Protein AF-A0A2T2WDG1-F1 (afdb_monomer)

Nearest PDB structures (foldseek):
  7n1l-assembly8_N  TM=6.136E-01  e=1.681E+00  Brucella abortus 2308
  7n1l-assembly8_O  TM=4.647E-01  e=1.210E+00  Brucella abortus 2308
  4whn-assembly2_D  TM=4.951E-01  e=1.796E+00  Actinobacillus pleuropneumoniae
  6cj0-assembly1_B  TM=4.837E-01  e=5.871E+00  Pseudomonas aeruginosa

Mean predicted aligned error: 9.39 Å

Structure (mmCIF, N/CA/C/O backbone):
data_AF-A0A2T2WDG1-F1
#
_entry.id   AF-A0A2T2WDG1-F1
#
loop_
_atom_site.group_PDB
_atom_site.id
_atom_site.type_symbol
_atom_site.label_atom_id
_atom_site.label_alt_id
_atom_site.label_comp_id
_atom_site.label_asym_id
_atom_site.label_entity_id
_atom_site.label_seq_id
_atom_site.pdbx_PDB_ins_code
_atom_site.Cartn_x
_atom_site.Cartn_y
_atom_site.Cartn_z
_atom_site.occupancy
_atom_site.B_iso_or_equiv
_atom_site.auth_seq_id
_atom_site.auth_comp_id
_atom_site.auth_asym_id
_atom_site.auth_atom_id
_atom_site.pdbx_PDB_model_num
ATOM 1 N N . MET A 1 1 ? -4.979 13.281 10.448 1.00 45.72 1 MET A N 1
ATOM 2 C CA . MET A 1 1 ? -3.732 13.342 11.248 1.00 45.72 1 MET A CA 1
ATOM 3 C C . MET A 1 1 ? -3.621 12.218 12.289 1.00 45.72 1 MET A C 1
ATOM 5 O O . MET A 1 1 ? -2.508 11.777 12.521 1.00 45.72 1 MET A O 1
ATOM 9 N N . ALA A 1 2 ? -4.723 11.680 12.836 1.00 55.25 2 ALA A N 1
ATOM 10 C CA . ALA A 1 2 ? -4.698 10.623 13.865 1.00 55.25 2 ALA A CA 1
ATOM 11 C C . ALA A 1 2 ? -4.084 9.264 13.439 1.00 55.25 2 ALA A C 1
ATOM 13 O O . ALA A 1 2 ? -3.412 8.625 14.245 1.00 55.25 2 ALA A O 1
ATOM 14 N N . HIS A 1 3 ? -4.236 8.840 12.172 1.00 59.31 3 HIS A N 1
ATOM 15 C CA . HIS A 1 3 ? -3.736 7.526 11.725 1.00 59.31 3 HIS A CA 1
ATOM 16 C C . HIS A 1 3 ? -2.209 7.387 11.831 1.00 59.31 3 HIS A C 1
ATOM 18 O O . HIS A 1 3 ? -1.722 6.339 12.236 1.00 59.31 3 HIS A O 1
ATOM 24 N N . ARG A 1 4 ? -1.434 8.433 11.505 1.00 61.00 4 ARG A N 1
ATOM 25 C CA . ARG A 1 4 ? 0.039 8.345 11.480 1.00 61.00 4 ARG A CA 1
ATOM 26 C C . ARG A 1 4 ? 0.641 8.126 12.868 1.00 61.00 4 ARG A C 1
ATOM 28 O O . ARG A 1 4 ? 1.626 7.403 12.982 1.00 61.00 4 ARG A O 1
ATOM 35 N N . THR A 1 5 ? 0.062 8.736 13.900 1.00 61.56 5 THR A N 1
ATOM 36 C CA . THR A 1 5 ? 0.553 8.611 15.279 1.00 61.56 5 THR A CA 1
ATOM 37 C C . THR A 1 5 ? 0.300 7.207 15.817 1.00 61.56 5 THR A C 1
ATOM 39 O O . THR A 1 5 ? 1.231 6.567 16.291 1.00 61.56 5 THR A O 1
ATOM 42 N N . LEU A 1 6 ? -0.915 6.673 15.642 1.00 63.31 6 LEU A N 1
ATOM 43 C CA . LEU A 1 6 ? -1.241 5.296 16.032 1.00 63.31 6 LEU A CA 1
ATOM 44 C C . LEU A 1 6 ? -0.369 4.270 15.299 1.00 63.31 6 LEU A C 1
ATOM 46 O O . LEU A 1 6 ? 0.096 3.317 15.920 1.00 63.31 6 LEU A O 1
ATOM 50 N N . MET A 1 7 ? -0.081 4.497 14.014 1.00 63.12 7 MET A N 1
ATOM 51 C CA . MET A 1 7 ? 0.858 3.675 13.245 1.00 63.12 7 MET A CA 1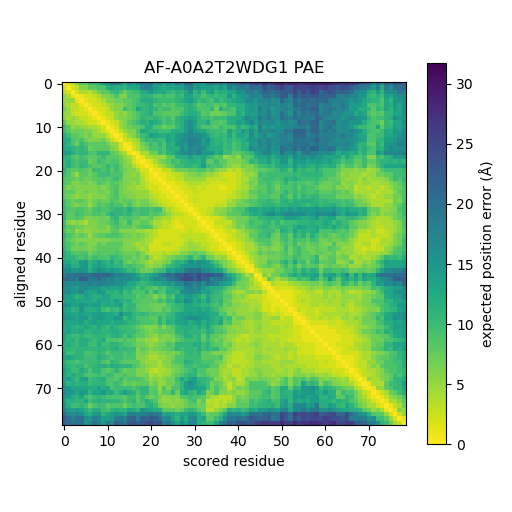
ATOM 52 C C . MET A 1 7 ? 2.274 3.698 13.809 1.00 63.12 7 MET A C 1
ATOM 54 O O . MET A 1 7 ? 2.917 2.655 13.865 1.00 63.12 7 MET A O 1
ATOM 58 N N . ALA A 1 8 ? 2.773 4.868 14.208 1.00 63.12 8 ALA A N 1
ATOM 59 C CA . ALA A 1 8 ? 4.099 4.982 14.806 1.00 63.12 8 ALA A CA 1
ATOM 60 C C . ALA A 1 8 ? 4.188 4.215 16.132 1.00 63.12 8 ALA A C 1
ATOM 62 O O . ALA A 1 8 ? 5.225 3.623 16.414 1.00 63.12 8 ALA A O 1
ATOM 63 N N . THR A 1 9 ? 3.097 4.181 16.899 1.00 63.00 9 THR A N 1
ATOM 64 C CA . THR A 1 9 ? 3.024 3.478 18.186 1.00 63.00 9 THR A CA 1
ATOM 65 C C . THR A 1 9 ? 2.846 1.964 18.042 1.00 63.00 9 THR A C 1
ATOM 67 O O . THR A 1 9 ? 3.415 1.215 18.827 1.00 63.00 9 THR A O 1
ATOM 70 N N . HIS A 1 10 ? 2.070 1.501 17.057 1.00 62.31 10 HIS A N 1
ATOM 71 C CA . HIS A 1 10 ? 1.623 0.102 16.988 1.00 62.31 10 HIS A CA 1
ATOM 72 C C . HIS A 1 10 ? 2.274 -0.725 15.874 1.00 62.31 10 HIS A C 1
ATOM 74 O O . HIS A 1 10 ? 2.207 -1.956 15.897 1.00 62.31 10 HIS A O 1
ATOM 80 N N . HIS A 1 11 ? 2.911 -0.095 14.884 1.00 64.94 11 HIS A N 1
ATOM 81 C CA . HIS A 1 11 ? 3.591 -0.845 13.837 1.00 64.94 11 HIS A CA 1
ATOM 82 C C . HIS A 1 11 ? 4.914 -1.410 14.359 1.00 64.94 11 HIS A C 1
ATOM 84 O O . HIS A 1 11 ? 5.848 -0.670 14.650 1.00 64.94 11 HIS A O 1
ATOM 90 N N . TYR A 1 12 ? 5.022 -2.739 14.366 1.00 63.25 12 TYR A N 1
ATOM 91 C CA . TYR A 1 12 ? 6.196 -3.479 14.846 1.00 63.25 12 TYR A CA 1
ATOM 92 C C . TYR A 1 12 ? 7.541 -3.145 14.156 1.00 63.25 12 TYR A C 1
ATOM 94 O O . TYR A 1 12 ? 8.588 -3.491 14.693 1.00 63.25 12 TYR A O 1
ATOM 102 N N . LEU A 1 13 ? 7.541 -2.476 12.993 1.00 59.34 13 LEU A N 1
ATOM 103 C CA . LEU A 1 13 ? 8.757 -2.014 12.297 1.00 59.34 13 LEU A CA 1
ATOM 104 C C . LEU A 1 13 ? 9.034 -0.512 12.469 1.00 59.34 13 LEU A C 1
ATOM 106 O O . LEU A 1 13 ? 10.020 -0.004 11.938 1.00 59.34 13 LEU A O 1
ATOM 110 N N . GLY A 1 14 ? 8.183 0.202 13.208 1.00 58.38 14 GLY A N 1
ATOM 111 C CA . GLY A 1 14 ? 8.205 1.655 13.288 1.00 58.38 14 GLY A CA 1
ATOM 112 C C . GLY A 1 14 ? 7.681 2.294 12.001 1.00 58.38 14 GLY A C 1
ATOM 113 O O . GLY A 1 14 ? 8.130 2.014 10.890 1.00 58.38 14 GLY A O 1
ATOM 114 N N . PHE A 1 15 ? 6.712 3.192 12.133 1.00 64.62 15 PHE A N 1
ATOM 115 C CA . PHE A 1 15 ? 6.163 3.901 10.985 1.00 64.62 15 PHE A CA 1
ATOM 116 C C . PHE A 1 15 ? 6.844 5.262 10.805 1.00 64.62 15 PHE A C 1
ATOM 118 O O . PHE A 1 15 ? 6.646 6.170 11.608 1.00 64.62 15 PHE A O 1
ATOM 125 N N . ARG A 1 16 ? 7.627 5.422 9.729 1.00 60.94 16 ARG A N 1
ATOM 126 C CA . ARG A 1 16 ? 8.249 6.711 9.353 1.00 60.94 16 ARG A CA 1
ATOM 127 C C . ARG A 1 16 ? 7.468 7.490 8.285 1.00 60.94 16 ARG A C 1
ATOM 129 O O . ARG A 1 16 ? 7.851 8.604 7.942 1.00 60.94 16 ARG A O 1
ATOM 136 N N . GLY A 1 17 ? 6.355 6.939 7.798 1.00 62.72 17 GLY A N 1
ATOM 137 C CA . GLY A 1 17 ? 5.558 7.499 6.705 1.00 62.72 17 GLY A CA 1
ATOM 138 C C . GLY A 1 17 ? 5.540 6.598 5.469 1.00 62.72 17 GLY A C 1
ATOM 139 O O . GLY A 1 17 ? 6.453 5.806 5.250 1.00 62.72 17 GLY A O 1
ATOM 140 N N . LEU A 1 18 ? 4.487 6.728 4.659 1.00 66.56 18 LEU A N 1
ATOM 141 C CA . LEU A 1 18 ? 4.429 6.140 3.320 1.00 66.56 18 LEU A CA 1
ATOM 142 C C . LEU A 1 18 ? 5.116 7.104 2.340 1.00 66.56 18 LEU A C 1
ATOM 144 O O . LEU A 1 18 ? 4.877 8.311 2.400 1.00 66.56 18 LEU A O 1
ATOM 148 N N . VAL A 1 19 ? 5.999 6.581 1.488 1.00 66.56 19 VAL A N 1
ATOM 149 C CA . VAL A 1 19 ? 6.784 7.373 0.527 1.00 66.56 19 VAL A CA 1
ATOM 150 C C . VAL A 1 19 ? 6.100 7.351 -0.841 1.00 66.56 19 VAL A C 1
ATOM 152 O O . VAL A 1 19 ? 5.720 6.286 -1.323 1.00 66.56 19 VAL A O 1
ATOM 155 N N . GLY A 1 20 ? 5.984 8.521 -1.475 1.00 70.94 20 GLY A N 1
ATOM 156 C CA . GLY A 1 20 ? 5.306 8.686 -2.764 1.00 70.94 20 GLY A CA 1
ATOM 157 C C . GLY A 1 20 ? 3.778 8.704 -2.650 1.00 70.94 20 GLY A C 1
ATOM 158 O O . GLY A 1 20 ? 3.227 8.946 -1.572 1.00 70.94 20 GLY A O 1
ATOM 159 N N . GLU A 1 21 ? 3.094 8.459 -3.772 1.00 75.38 21 GLU A N 1
ATOM 160 C CA . GLU A 1 21 ? 1.637 8.292 -3.795 1.00 75.38 21 GLU A CA 1
ATOM 161 C C . GLU A 1 21 ? 1.238 7.162 -2.848 1.00 75.38 21 GLU A C 1
ATOM 163 O O . GLU A 1 21 ? 1.780 6.056 -2.907 1.00 75.3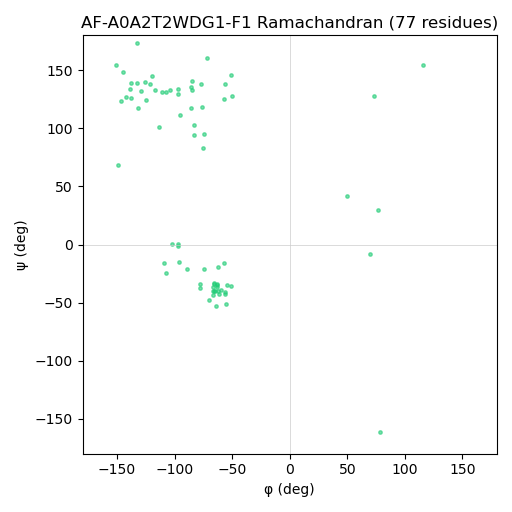8 21 GLU A O 1
ATOM 168 N N . SER A 1 22 ? 0.334 7.461 -1.921 1.00 77.62 22 SER A N 1
ATOM 169 C CA . SER A 1 22 ? -0.019 6.533 -0.858 1.00 77.62 22 SER A CA 1
ATOM 170 C C . SER A 1 22 ? -1.488 6.617 -0.492 1.00 77.62 22 SER A C 1
ATOM 172 O O . SER A 1 22 ? -2.120 7.669 -0.586 1.00 77.62 22 SER A O 1
ATOM 174 N N . LEU A 1 23 ? -2.021 5.473 -0.079 1.00 80.31 23 LEU A N 1
ATOM 175 C CA . LEU A 1 23 ? -3.412 5.287 0.294 1.00 80.31 23 LEU A CA 1
ATOM 176 C C . LEU A 1 23 ? -3.468 4.400 1.531 1.00 80.31 23 LEU A C 1
ATOM 178 O O . LEU A 1 23 ? -2.815 3.358 1.576 1.00 80.31 23 LEU A O 1
ATOM 182 N N . SER A 1 24 ? -4.263 4.802 2.516 1.00 78.69 24 SER A N 1
ATOM 183 C CA . SER A 1 24 ? -4.451 4.042 3.748 1.00 78.69 24 SER A CA 1
ATOM 184 C C . SER A 1 24 ? -5.928 3.932 4.080 1.00 78.69 24 SER A C 1
ATOM 186 O O . SER A 1 24 ? -6.662 4.913 3.985 1.00 78.69 24 SER A O 1
ATOM 188 N N . TYR A 1 25 ? -6.331 2.749 4.525 1.00 82.19 25 TYR A N 1
ATOM 189 C CA . TYR A 1 25 ? -7.669 2.446 5.007 1.00 82.19 25 TYR A CA 1
ATOM 190 C C . TYR A 1 25 ? -7.600 1.957 6.441 1.00 82.19 25 TYR A C 1
ATOM 192 O O . TYR A 1 25 ? -6.744 1.141 6.783 1.00 82.19 25 TYR A O 1
ATOM 200 N N . VAL A 1 26 ? -8.539 2.434 7.246 1.00 82.00 26 VAL A N 1
ATOM 201 C CA . VAL A 1 26 ? -8.747 2.027 8.632 1.00 82.00 26 VAL A CA 1
ATOM 202 C C . VAL A 1 26 ? -10.058 1.256 8.688 1.00 82.00 26 VAL A C 1
ATOM 204 O O . VAL A 1 26 ? -11.061 1.736 8.164 1.00 82.00 26 VAL A O 1
ATOM 207 N N . ALA A 1 27 ? -10.056 0.090 9.323 1.00 84.38 27 ALA A N 1
ATOM 208 C CA . ALA A 1 27 ? -11.284 -0.580 9.725 1.00 84.38 27 ALA A CA 1
ATOM 209 C C . ALA A 1 27 ? -11.565 -0.259 11.194 1.00 84.38 27 ALA A C 1
ATOM 211 O O . ALA A 1 27 ? -10.675 -0.431 12.034 1.00 84.38 27 ALA A O 1
ATOM 212 N N . CYS A 1 28 ? -12.793 0.174 11.480 1.00 83.38 28 CYS A N 1
ATOM 213 C CA . CYS A 1 28 ? -13.253 0.448 12.836 1.00 83.38 28 CYS A CA 1
ATOM 214 C C . CYS A 1 28 ? -14.455 -0.428 13.206 1.00 83.38 28 CYS A C 1
ATOM 216 O O . CYS A 1 28 ? -15.314 -0.681 12.361 1.00 83.38 28 CYS A O 1
ATOM 218 N N . VAL A 1 29 ? -14.531 -0.835 14.469 1.00 86.50 29 VAL A N 1
ATOM 219 C CA . VAL A 1 29 ? -15.684 -1.481 15.108 1.00 86.50 29 VAL A CA 1
ATOM 220 C C . VAL A 1 29 ? -16.022 -0.641 16.330 1.00 86.50 29 VAL A C 1
ATOM 222 O O . VAL A 1 29 ? -15.133 -0.384 17.127 1.00 86.50 29 VAL A O 1
ATOM 225 N N . GLU A 1 30 ? -17.266 -0.171 16.446 1.00 84.69 30 GLU A N 1
ATOM 226 C CA . GLU A 1 30 ? -17.700 0.662 17.586 1.00 84.69 30 GLU A CA 1
ATOM 227 C C . GLU A 1 30 ? -16.753 1.847 17.864 1.00 84.69 30 GLU A C 1
ATOM 229 O O . GLU A 1 30 ? -16.405 2.142 18.999 1.00 84.69 30 GLU A O 1
ATOM 234 N N . GLU A 1 31 ? -16.299 2.512 16.794 1.00 79.31 31 GLU A N 1
ATOM 235 C CA . GLU A 1 31 ? -15.320 3.619 16.821 1.00 79.31 31 GLU A CA 1
ATOM 236 C C . GLU A 1 31 ? -13.873 3.220 17.188 1.00 79.31 31 GLU A C 1
ATOM 238 O O . GLU A 1 31 ? -12.946 4.012 16.986 1.00 79.31 31 GLU A O 1
ATOM 243 N N . GLU A 1 32 ? -13.631 1.974 17.602 1.00 78.31 32 GLU A N 1
ATOM 244 C CA . GLU A 1 32 ? -12.303 1.418 17.864 1.00 78.31 32 GLU A CA 1
ATOM 245 C C . GLU A 1 32 ? -11.640 0.884 16.589 1.00 78.31 32 GLU A C 1
ATOM 247 O O . GLU A 1 32 ? -12.273 0.286 15.724 1.00 78.31 32 GLU A O 1
ATOM 252 N N . TRP A 1 33 ? -10.332 1.093 16.453 1.00 78.00 33 TRP A N 1
ATOM 253 C CA . TRP A 1 33 ? -9.576 0.710 15.262 1.00 78.00 33 TRP A CA 1
ATOM 254 C C . TRP A 1 33 ? -9.121 -0.744 15.368 1.00 78.00 33 TRP A C 1
ATOM 256 O O . TRP A 1 33 ? -8.306 -1.079 16.223 1.00 78.00 33 TRP A O 1
ATOM 266 N N . VAL A 1 34 ? -9.586 -1.596 14.455 1.00 84.25 34 VAL A N 1
ATOM 267 C CA . VAL A 1 34 ? -9.292 -3.042 14.470 1.00 84.25 34 VAL A CA 1
ATOM 268 C C . VAL A 1 34 ? -8.310 -3.467 13.382 1.00 84.25 34 VAL A C 1
ATOM 270 O O . VAL A 1 34 ? -7.624 -4.483 13.499 1.00 84.25 34 VAL A O 1
ATOM 273 N N . ALA A 1 35 ? -8.216 -2.699 12.298 1.00 81.81 35 ALA A N 1
ATOM 274 C CA . ALA A 1 35 ? -7.282 -2.988 11.223 1.00 81.81 35 ALA A CA 1
ATOM 275 C C . ALA A 1 35 ? -6.835 -1.718 10.516 1.00 81.81 35 ALA A C 1
ATOM 277 O O . ALA A 1 35 ? -7.551 -0.718 10.448 1.00 81.81 35 ALA A O 1
ATOM 278 N N . LEU A 1 36 ? -5.655 -1.797 9.920 1.00 79.25 36 LEU A N 1
ATOM 279 C CA . LEU A 1 36 ? -5.123 -0.751 9.078 1.00 79.25 36 LEU A CA 1
ATOM 280 C C . LEU A 1 36 ? -4.375 -1.376 7.902 1.00 79.25 36 LEU A C 1
ATOM 282 O O . LEU A 1 36 ? -3.466 -2.196 8.063 1.00 79.25 36 LEU A O 1
ATOM 286 N N . LEU A 1 37 ? -4.755 -0.953 6.704 1.00 81.25 37 LEU A N 1
ATOM 287 C CA . LEU A 1 37 ? -4.123 -1.342 5.454 1.00 81.25 37 LEU A CA 1
ATOM 288 C C . LEU A 1 37 ? -3.541 -0.095 4.803 1.00 81.25 37 LEU A C 1
ATOM 290 O O . LEU A 1 37 ? -4.211 0.929 4.711 1.00 81.25 37 LEU A O 1
ATOM 294 N N . GLY A 1 38 ? -2.296 -0.175 4.352 1.00 79.94 38 GLY A N 1
ATOM 295 C CA . GLY A 1 3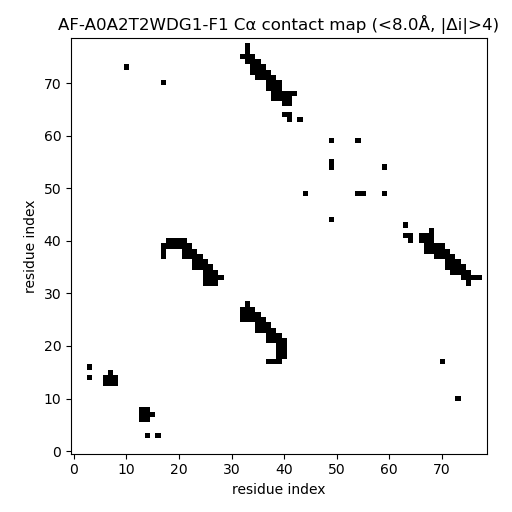8 ? -1.616 0.935 3.704 1.00 79.94 38 GLY A CA 1
ATOM 296 C C . GLY A 1 38 ? -0.821 0.480 2.492 1.00 79.94 38 GLY A C 1
ATOM 297 O O . GLY A 1 38 ? -0.139 -0.551 2.488 1.00 79.94 38 GLY A O 1
ATOM 298 N N . TRP A 1 39 ? -0.905 1.300 1.461 1.00 80.56 39 TRP A N 1
ATOM 299 C CA . TRP A 1 39 ? -0.269 1.120 0.176 1.00 80.56 39 TRP A CA 1
ATOM 300 C C . TRP A 1 39 ? 0.552 2.360 -0.150 1.00 80.56 39 TRP A C 1
ATOM 302 O O . TRP A 1 39 ? 0.118 3.483 0.106 1.00 80.56 39 TRP A O 1
ATOM 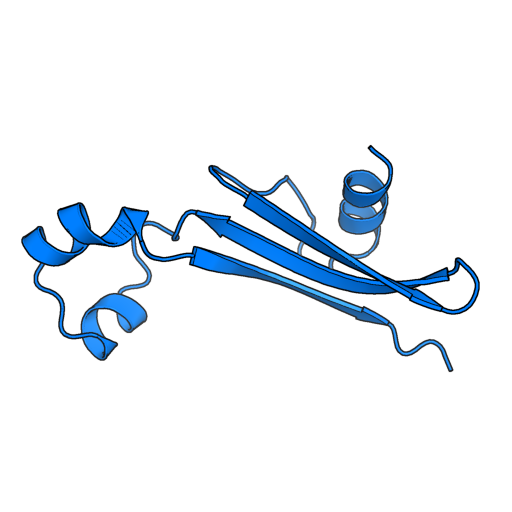312 N N . ALA A 1 40 ? 1.731 2.160 -0.720 1.00 80.19 40 ALA A N 1
ATOM 313 C CA . ALA A 1 40 ? 2.591 3.244 -1.175 1.00 80.19 40 ALA A CA 1
ATOM 314 C C . ALA A 1 40 ? 3.097 2.970 -2.589 1.00 80.19 40 ALA A C 1
ATOM 316 O O . ALA A 1 40 ? 2.906 1.876 -3.132 1.00 80.19 40 ALA A O 1
ATOM 317 N N . ALA A 1 41 ? 3.782 3.953 -3.166 1.00 74.50 41 ALA A N 1
ATOM 318 C CA . ALA A 1 41 ? 4.453 3.804 -4.443 1.00 74.50 41 ALA A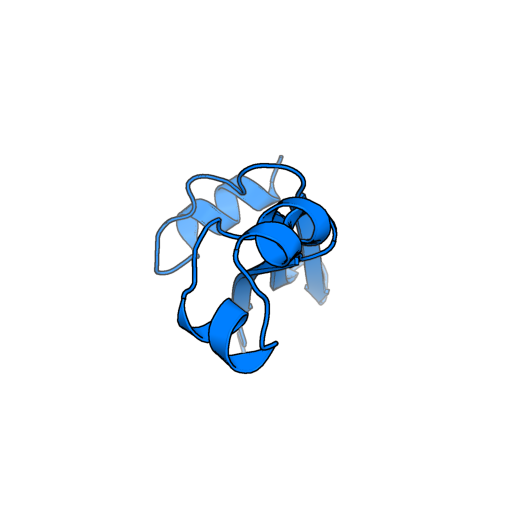 CA 1
ATOM 319 C C . ALA A 1 41 ? 5.349 2.554 -4.448 1.00 74.50 41 ALA A C 1
ATOM 321 O O . ALA A 1 41 ? 5.936 2.167 -3.428 1.00 74.50 41 ALA A O 1
ATOM 322 N N . ALA A 1 42 ? 5.441 1.902 -5.608 1.00 71.94 42 ALA A N 1
ATOM 323 C CA . ALA A 1 42 ? 6.277 0.727 -5.778 1.00 71.94 42 ALA A CA 1
ATOM 324 C C . ALA A 1 42 ? 7.699 0.964 -5.254 1.00 71.94 42 ALA A C 1
ATOM 326 O O . ALA A 1 42 ? 8.394 1.890 -5.678 1.00 71.94 42 ALA A O 1
ATOM 327 N N . ALA A 1 43 ? 8.163 0.060 -4.385 1.00 70.06 43 ALA A N 1
ATOM 328 C CA . ALA A 1 43 ? 9.579 -0.012 -4.069 1.00 70.06 43 ALA A CA 1
ATOM 329 C C . ALA A 1 43 ? 10.356 -0.219 -5.374 1.00 70.06 43 ALA A C 1
ATOM 331 O O . ALA A 1 43 ? 9.943 -0.983 -6.259 1.00 70.06 43 ALA A O 1
ATOM 332 N N . TRP A 1 44 ? 11.473 0.491 -5.489 1.00 60.34 44 TRP A N 1
ATOM 333 C CA . TRP A 1 44 ? 12.171 0.638 -6.757 1.00 60.34 44 TRP A CA 1
ATOM 334 C C . TRP A 1 44 ? 12.758 -0.687 -7.264 1.00 60.34 44 TRP A C 1
ATOM 336 O O . TRP A 1 44 ? 12.736 -0.928 -8.467 1.00 60.34 44 TRP A O 1
ATOM 346 N N . MET A 1 45 ? 13.205 -1.589 -6.374 1.00 59.12 45 MET A N 1
ATOM 347 C CA . MET A 1 45 ? 13.841 -2.857 -6.778 1.00 59.12 45 MET A CA 1
ATOM 348 C C . MET A 1 45 ? 13.632 -4.055 -5.821 1.00 59.12 45 MET A C 1
ATOM 350 O O . MET A 1 45 ? 14.600 -4.570 -5.259 1.00 59.12 45 MET A O 1
ATOM 354 N N . PRO A 1 46 ? 12.422 -4.617 -5.669 1.00 67.50 46 PRO A N 1
ATOM 355 C CA . PRO A 1 46 ? 12.292 -6.019 -5.302 1.00 67.50 46 PRO A CA 1
ATOM 356 C C . PRO A 1 46 ? 12.637 -6.859 -6.540 1.00 67.50 46 PRO A C 1
ATOM 358 O O . PRO A 1 46 ? 11.782 -7.104 -7.389 1.00 67.50 46 PRO A O 1
ATOM 361 N N . ARG A 1 47 ? 13.896 -7.304 -6.656 1.00 67.06 47 ARG A N 1
ATOM 362 C CA . ARG A 1 47 ? 14.363 -8.150 -7.776 1.00 67.06 47 ARG A CA 1
ATOM 363 C C . ARG A 1 47 ? 13.454 -9.371 -7.989 1.00 67.06 47 ARG A C 1
ATOM 365 O O . ARG A 1 47 ? 13.188 -9.738 -9.127 1.00 67.06 47 ARG A O 1
ATOM 372 N N . SER A 1 48 ? 12.925 -9.940 -6.907 1.00 73.38 48 SER A N 1
ATOM 373 C CA . SER A 1 48 ? 11.990 -11.067 -6.952 1.00 73.38 48 SER A CA 1
ATOM 374 C C . SER A 1 48 ? 10.673 -10.731 -7.660 1.00 73.38 48 SER A C 1
ATOM 376 O O . SER A 1 48 ? 10.156 -11.568 -8.392 1.00 73.38 48 SER A O 1
ATOM 378 N N . ARG A 1 49 ? 10.148 -9.503 -7.504 1.00 80.00 49 ARG A N 1
ATOM 37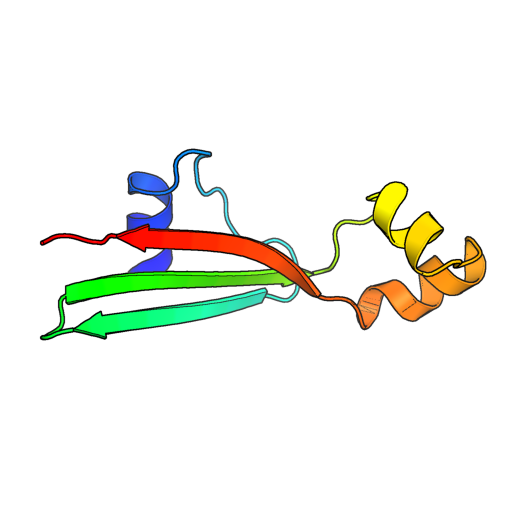9 C CA . ARG A 1 49 ? 8.941 -9.047 -8.217 1.00 80.00 49 ARG A CA 1
ATOM 380 C C . ARG A 1 49 ? 9.210 -9.003 -9.713 1.00 80.00 49 ARG A C 1
ATOM 382 O O . ARG A 1 49 ? 8.456 -9.578 -10.487 1.00 80.00 49 ARG A O 1
ATOM 389 N N . ASP A 1 50 ? 10.276 -8.318 -10.111 1.00 77.44 50 ASP A N 1
ATOM 390 C CA . ASP A 1 50 ? 10.555 -8.083 -11.529 1.00 77.44 50 ASP A CA 1
ATOM 391 C C . ASP A 1 50 ? 10.874 -9.398 -12.261 1.00 77.44 50 ASP A C 1
ATOM 393 O O . ASP A 1 50 ? 10.450 -9.576 -13.401 1.00 77.44 50 ASP A O 1
ATOM 397 N N . GLN A 1 51 ? 11.526 -10.353 -11.582 1.00 79.56 51 GLN A N 1
ATOM 398 C CA . GLN A 1 51 ? 11.734 -11.716 -12.085 1.00 79.56 51 GLN A CA 1
ATOM 399 C C . GLN A 1 51 ? 10.430 -12.506 -12.219 1.00 79.56 51 GLN A C 1
ATOM 401 O O . GLN A 1 51 ? 10.230 -13.159 -13.237 1.00 79.56 51 GLN A O 1
ATOM 406 N N . TRP A 1 52 ? 9.537 -12.432 -11.229 1.00 82.56 52 TRP A N 1
ATOM 407 C CA . TRP A 1 52 ? 8.258 -13.145 -11.267 1.00 82.56 52 TRP A CA 1
ATOM 408 C C . TRP A 1 52 ? 7.316 -12.613 -12.356 1.00 82.56 52 TRP A C 1
ATOM 410 O O . TRP A 1 52 ? 6.681 -13.399 -13.051 1.00 82.56 52 TRP A O 1
ATOM 420 N N . ILE A 1 53 ? 7.260 -11.290 -12.555 1.00 83.38 53 ILE A N 1
ATOM 421 C CA . ILE A 1 53 ? 6.480 -10.687 -13.652 1.00 83.38 53 ILE A CA 1
ATOM 422 C C . ILE A 1 53 ? 7.190 -10.886 -15.012 1.00 83.38 53 ILE A C 1
ATOM 424 O O . ILE A 1 53 ? 6.555 -10.816 -16.063 1.00 83.38 53 ILE A O 1
ATOM 428 N N . GLY A 1 54 ? 8.505 -11.133 -15.011 1.00 84.88 54 GLY A N 1
ATOM 429 C CA . GLY A 1 54 ? 9.310 -11.329 -16.221 1.00 84.88 54 GLY A CA 1
ATOM 430 C C . GLY A 1 54 ? 9.640 -10.027 -16.956 1.00 84.88 54 GLY A C 1
ATOM 431 O O . GLY A 1 54 ? 9.767 -10.016 -18.179 1.00 84.88 54 GLY A O 1
ATOM 432 N N . TRP A 1 55 ? 9.741 -8.905 -16.239 1.00 85.38 55 TRP A N 1
ATOM 433 C CA . TRP A 1 55 ? 10.037 -7.611 -16.854 1.00 85.38 55 TRP A CA 1
ATOM 434 C C . TRP A 1 55 ? 11.512 -7.462 -17.220 1.00 85.38 55 TRP A C 1
ATOM 436 O O . TRP A 1 55 ? 12.412 -7.737 -16.427 1.00 85.38 55 TRP A O 1
ATOM 446 N N . THR A 1 56 ? 11.765 -6.904 -18.402 1.00 84.31 56 THR A N 1
ATOM 447 C CA . THR A 1 56 ? 13.069 -6.314 -18.714 1.00 84.31 56 THR A CA 1
ATOM 448 C C . THR A 1 56 ? 13.254 -5.004 -17.946 1.00 84.31 56 THR A C 1
ATOM 450 O O . THR A 1 56 ? 12.287 -4.358 -17.536 1.00 84.31 56 THR A O 1
ATOM 453 N N . ARG A 1 57 ? 14.503 -4.543 -17.799 1.00 81.81 57 ARG A N 1
ATOM 454 C CA . ARG A 1 57 ? 14.798 -3.278 -17.103 1.00 81.81 57 ARG A CA 1
ATOM 455 C C . ARG A 1 57 ? 14.042 -2.091 -17.714 1.00 81.81 57 ARG A C 1
ATOM 457 O O . ARG A 1 57 ? 13.506 -1.266 -16.988 1.00 81.81 57 ARG A O 1
ATOM 464 N N . ALA A 1 58 ? 13.949 -2.027 -19.043 1.00 86.75 58 ALA A N 1
ATOM 465 C CA . ALA A 1 58 ? 13.201 -0.978 -19.740 1.00 86.75 58 ALA A CA 1
ATOM 466 C C . ALA A 1 58 ? 11.691 -1.039 -19.440 1.00 86.75 58 ALA A C 1
ATOM 468 O O . ALA A 1 58 ? 11.063 -0.007 -19.212 1.00 86.75 58 ALA A O 1
ATOM 469 N N . GLN A 1 59 ? 11.113 -2.245 -19.380 1.00 85.88 59 GLN A N 1
ATOM 470 C CA . GLN A 1 59 ? 9.707 -2.431 -19.009 1.00 85.88 59 GLN A CA 1
ATOM 471 C C . GLN A 1 59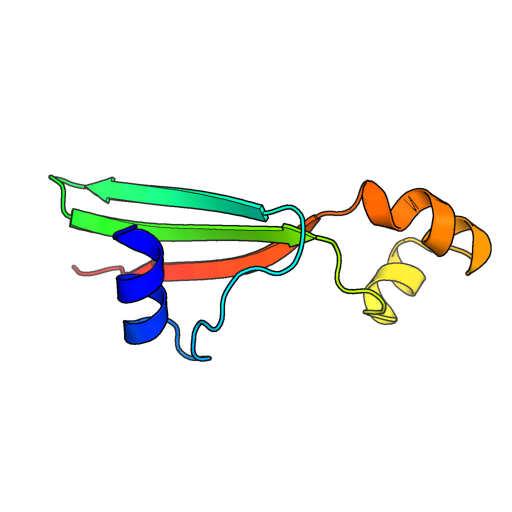 ? 9.450 -2.032 -17.555 1.00 85.88 59 GLN A C 1
ATOM 473 O O . GLN A 1 59 ? 8.448 -1.372 -17.287 1.00 85.88 59 GLN A O 1
ATOM 478 N N . GLN A 1 60 ? 10.365 -2.367 -16.641 1.00 82.88 60 GLN A N 1
ATOM 479 C CA . GLN A 1 60 ? 10.299 -1.948 -15.242 1.00 82.88 60 GLN A CA 1
ATOM 480 C C . GLN A 1 60 ? 10.204 -0.423 -15.133 1.00 82.88 60 GLN A C 1
ATOM 482 O O . GLN A 1 60 ? 9.273 0.073 -14.510 1.00 82.88 60 GLN A O 1
ATOM 487 N N . TRP A 1 61 ? 11.096 0.324 -15.791 1.00 82.25 61 TRP A N 1
ATOM 488 C CA . TRP A 1 61 ? 11.109 1.792 -15.739 1.00 82.25 61 TRP A CA 1
ATOM 489 C C . TRP A 1 61 ? 9.785 2.437 -16.154 1.00 82.25 61 TRP A C 1
ATOM 491 O O . TRP A 1 61 ? 9.319 3.367 -15.501 1.00 82.25 61 TRP A O 1
ATOM 501 N N . VAL A 1 62 ? 9.153 1.931 -17.215 1.00 84.94 62 VAL A N 1
ATOM 502 C CA . VAL A 1 62 ? 7.888 2.487 -17.718 1.00 84.94 62 VAL A CA 1
ATOM 503 C C . VAL A 1 62 ? 6.694 2.050 -16.867 1.00 84.94 62 VAL A C 1
ATOM 505 O O . VAL A 1 62 ? 5.737 2.810 -16.708 1.00 84.94 62 VAL A O 1
ATOM 508 N N . ARG A 1 63 ? 6.724 0.826 -16.327 1.00 83.19 63 ARG A N 1
ATOM 509 C CA . ARG A 1 63 ? 5.566 0.202 -15.671 1.00 83.19 63 ARG A CA 1
ATOM 510 C C . ARG A 1 63 ? 5.549 0.347 -14.155 1.00 83.19 63 ARG A C 1
ATOM 512 O O . ARG A 1 63 ? 4.489 0.153 -13.567 1.00 83.19 63 ARG A O 1
ATOM 519 N N . LEU A 1 64 ? 6.662 0.730 -13.525 1.00 81.00 64 LEU A N 1
ATOM 520 C CA . LEU A 1 64 ? 6.766 0.864 -12.067 1.00 81.00 64 LEU A CA 1
ATOM 521 C C . LEU A 1 64 ? 5.689 1.793 -11.485 1.00 81.00 64 LEU A C 1
ATOM 523 O O . LEU A 1 64 ? 5.153 1.507 -10.421 1.00 81.00 64 LEU A O 1
ATOM 527 N N . ARG A 1 65 ? 5.318 2.851 -12.219 1.00 78.81 65 ARG A N 1
ATOM 528 C CA . ARG A 1 65 ? 4.260 3.805 -11.835 1.00 78.81 65 ARG A CA 1
ATOM 529 C C . ARG A 1 65 ? 2.861 3.191 -11.703 1.00 78.81 65 ARG A C 1
ATOM 531 O O . ARG A 1 65 ? 1.997 3.793 -11.089 1.00 78.81 65 ARG A O 1
ATOM 538 N N . PHE A 1 66 ? 2.627 2.024 -12.302 1.00 81.50 66 PHE A N 1
ATOM 539 C CA . PHE A 1 66 ? 1.344 1.316 -12.236 1.00 81.50 66 PHE A CA 1
ATOM 540 C C . PHE A 1 66 ? 1.328 0.230 -11.159 1.00 81.50 66 PHE A C 1
ATOM 542 O O . PHE A 1 66 ? 0.339 -0.483 -11.012 1.00 81.50 66 PHE A O 1
ATOM 549 N N . VAL A 1 67 ? 2.432 0.067 -10.428 1.00 78.19 67 VAL A N 1
ATOM 550 C CA . VAL A 1 67 ? 2.545 -0.912 -9.355 1.00 78.19 67 VAL A CA 1
ATOM 551 C C . VAL A 1 67 ? 2.441 -0.189 -8.029 1.00 78.19 67 VAL A C 1
ATOM 553 O O . VAL A 1 67 ? 3.115 0.806 -7.770 1.00 78.19 67 VAL A O 1
ATOM 556 N N . VAL A 1 68 ? 1.620 -0.753 -7.160 1.00 78.12 68 VAL A N 1
ATOM 557 C CA . VAL A 1 68 ? 1.451 -0.284 -5.796 1.00 78.12 68 VAL A CA 1
ATOM 558 C C . VAL A 1 68 ? 2.124 -1.286 -4.866 1.00 78.12 68 VAL A C 1
ATOM 560 O O . VAL A 1 68 ? 1.928 -2.496 -4.991 1.00 78.12 68 VAL A O 1
ATOM 563 N N . ASN A 1 69 ? 2.944 -0.796 -3.940 1.00 74.31 69 ASN A N 1
ATOM 564 C CA . ASN A 1 69 ? 3.544 -1.623 -2.907 1.00 74.31 69 ASN A CA 1
ATOM 565 C C . ASN A 1 69 ? 2.588 -1.755 -1.723 1.00 74.31 69 ASN A C 1
ATOM 567 O O . ASN A 1 69 ? 2.031 -0.765 -1.246 1.00 74.31 69 ASN A O 1
ATOM 571 N N . ASN A 1 70 ? 2.437 -2.972 -1.208 1.00 68.38 70 ASN A N 1
ATOM 572 C CA . ASN A 1 70 ? 1.750 -3.175 0.054 1.00 68.38 70 ASN A CA 1
ATOM 573 C C . ASN A 1 70 ? 2.746 -2.920 1.187 1.00 68.38 70 ASN A C 1
ATOM 575 O O . ASN A 1 70 ? 3.554 -3.774 1.538 1.00 68.38 70 ASN A O 1
ATOM 579 N N . THR A 1 71 ? 2.738 -1.691 1.685 1.00 69.06 71 THR A N 1
ATOM 580 C CA . THR A 1 71 ? 3.726 -1.219 2.658 1.00 69.06 71 THR A CA 1
ATOM 581 C C . THR A 1 71 ? 3.281 -1.476 4.086 1.00 69.06 71 THR A C 1
ATOM 583 O O . THR A 1 71 ? 4.115 -1.507 4.985 1.00 69.06 71 THR A O 1
ATOM 586 N N . LEU A 1 72 ? 1.979 -1.658 4.308 1.00 63.12 72 LEU A N 1
ATOM 587 C CA . LEU A 1 72 ? 1.445 -1.739 5.648 1.00 63.12 72 LEU A CA 1
ATOM 588 C C . LEU A 1 72 ? 0.254 -2.689 5.749 1.00 63.12 72 LEU A C 1
ATOM 590 O O . LEU A 1 72 ? -0.783 -2.495 5.113 1.00 63.12 72 LEU A O 1
ATOM 594 N N . ARG A 1 73 ? 0.391 -3.670 6.638 1.00 67.62 73 ARG A N 1
ATOM 595 C CA . ARG A 1 73 ? -0.712 -4.478 7.150 1.00 67.62 73 ARG A CA 1
ATOM 596 C C . ARG A 1 73 ? -0.586 -4.534 8.658 1.00 67.62 73 ARG A C 1
ATOM 598 O O . ARG A 1 73 ? 0.403 -5.043 9.177 1.00 67.62 73 ARG A O 1
ATOM 605 N N . TYR A 1 74 ? -1.582 -3.998 9.340 1.00 70.56 74 TYR A N 1
ATOM 606 C CA . TYR A 1 74 ? -1.711 -4.098 10.779 1.00 70.56 74 TYR A CA 1
ATOM 607 C C . TYR A 1 74 ? -3.111 -4.594 11.106 1.00 70.56 74 TYR A C 1
ATOM 609 O O . T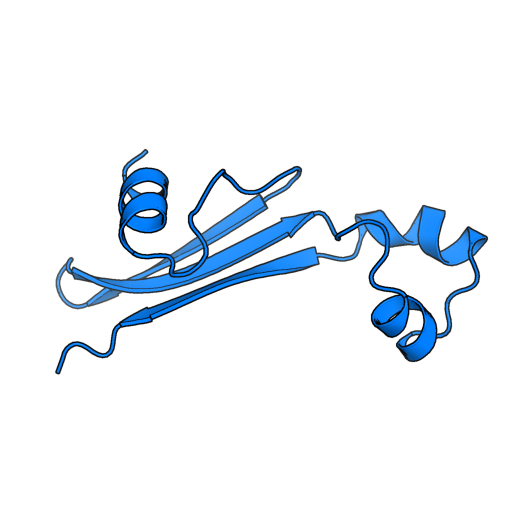YR A 1 74 ? -4.097 -4.106 10.552 1.00 70.56 74 TYR A O 1
ATOM 617 N N . PHE A 1 75 ? -3.184 -5.586 11.979 1.00 69.00 75 PHE A N 1
ATOM 618 C CA . PHE A 1 75 ? -4.436 -6.174 12.411 1.00 69.00 75 PHE A CA 1
ATOM 619 C C . PHE A 1 75 ? -4.368 -6.401 13.911 1.00 69.00 75 PHE A C 1
ATOM 621 O O . PHE A 1 75 ? -3.430 -7.030 14.402 1.00 69.00 75 PHE A O 1
ATOM 628 N N . THR A 1 76 ? -5.355 -5.880 14.623 1.00 64.38 76 THR A N 1
ATOM 629 C CA . THR A 1 76 ? -5.562 -6.134 16.041 1.00 64.38 76 THR A CA 1
ATOM 630 C C . THR A 1 76 ? -6.845 -6.917 16.197 1.00 64.38 76 THR A C 1
ATOM 632 O O . THR A 1 76 ? -7.934 -6.353 16.185 1.00 64.38 76 THR A O 1
ATOM 635 N N . LEU A 1 77 ? -6.704 -8.227 16.397 1.00 52.38 77 LEU A N 1
ATOM 636 C CA . LEU A 1 77 ? -7.719 -9.005 17.096 1.00 52.38 77 LEU A CA 1
ATOM 637 C C . LEU A 1 77 ? -7.573 -8.677 18.578 1.00 52.38 77 LEU A C 1
ATOM 639 O O . LEU A 1 77 ? -6.858 -9.369 19.300 1.00 52.38 77 LEU A O 1
ATOM 643 N N . ARG A 1 78 ? -8.173 -7.578 19.027 1.00 53.91 78 ARG A N 1
ATOM 644 C CA . ARG A 1 78 ? -8.522 -7.486 20.441 1.00 53.91 78 ARG A CA 1
ATOM 645 C C . ARG A 1 78 ? -9.847 -8.219 20.583 1.00 53.91 78 ARG A C 1
ATOM 647 O O . ARG A 1 78 ? -10.860 -7.753 20.075 1.00 53.91 78 ARG A O 1
ATOM 654 N N . GLY A 1 79 ? -9.758 -9.440 21.105 1.00 44.44 79 GLY A N 1
ATOM 655 C CA . GLY A 1 79 ? -10.902 -10.141 21.681 1.00 44.44 79 GLY A CA 1
ATOM 656 C C . GLY A 1 79 ? -11.181 -9.621 23.079 1.00 44.44 79 GLY A C 1
ATOM 657 O O . GLY A 1 79 ? -10.236 -9.066 23.689 1.00 44.44 79 GLY A O 1
#

Secondary structure (DSSP, 8-state):
-HHHHHHHHH-TT------SSEEEEEEEETTEEEEEEEEEEPPS--HHHHHHHT--HHHHHHHGGG-EEEEEEEE----

Foldseek 3Di:
DVVQVVCQVQPPVGRP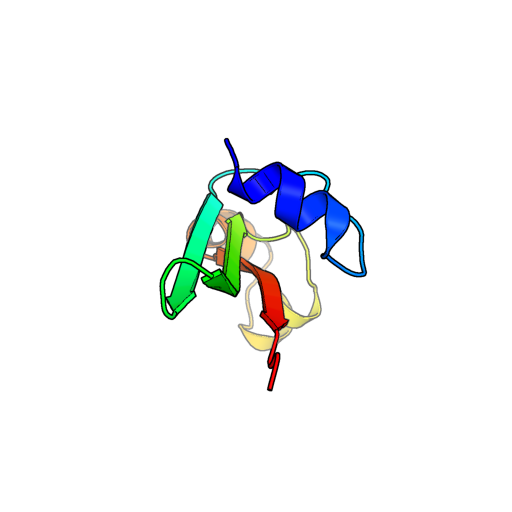DAPADKDKDFDDDPNHTFWIWMKHQADLDPVVVCVVVVDDPVRSVVCSRVDIDRPDTDGDPPD

Organism: NCBI:txid53633

pLDDT: mean 72.63, std 10.37, range [44.44, 86.75]

Sequence (79 aa):
MAHRTLMATHHYLGFRGLVGESLSYVACVEEEWVALLGWAAAAWMPRSRDQWIGWTRAQQWVRLRFVVNNTLRYFTLRG

Radius of gyration: 15.42 Å; Cα contacts (8 Å, |Δi|>4): 92; chains: 1; bounding box: 32×26×41 Å

Solvent-accessible surface area (backbone atoms only — not comparable to full-atom values): 4919 Å² total; per-residue (Å²): 121,70,67,63,57,54,37,38,75,67,39,94,83,56,52,91,73,73,61,71,67,61,52,73,51,76,44,65,58,96,88,40,77,37,34,38,42,30,35,15,40,42,69,91,74,58,63,69,56,41,60,73,76,63,52,51,74,72,52,42,71,72,46,44,86,79,40,74,25,84,75,38,83,49,74,51,87,79,126

InterPro domains:
  IPR025639 Druantia protein DruA [PF14236] (7-71)